Protein AF-A0A820A9L3-F1 (afdb_monomer_lite)

Organism: NCBI:txid392033

Structure (mmCIF, N/CA/C/O backbone):
data_AF-A0A820A9L3-F1
#
_entry.id   AF-A0A820A9L3-F1
#
loop_
_atom_site.group_PDB
_atom_site.id
_atom_site.type_symbol
_atom_site.label_atom_id
_atom_site.label_alt_id
_atom_site.label_comp_id
_atom_site.label_asym_id
_atom_site.label_entity_id
_atom_site.label_seq_id
_atom_site.pdbx_PDB_ins_code
_atom_site.Cartn_x
_atom_site.Cartn_y
_atom_site.Cartn_z
_atom_site.occupancy
_atom_site.B_iso_or_equiv
_atom_site.auth_seq_id
_atom_site.auth_comp_id
_atom_site.auth_asym_id
_atom_site.auth_atom_id
_atom_site.pdbx_PDB_model_num
ATOM 1 N N . PHE A 1 1 ? -24.680 3.786 0.655 1.00 49.50 1 PHE A N 1
ATOM 2 C CA . PHE A 1 1 ? -23.701 3.554 1.729 1.00 49.50 1 PHE A CA 1
ATOM 3 C C . PHE A 1 1 ? -22.929 4.841 1.902 1.00 49.50 1 PHE A C 1
ATOM 5 O O . PHE A 1 1 ? -22.311 5.266 0.938 1.00 49.50 1 PHE A O 1
ATOM 12 N N . ASP A 1 2 ? -23.054 5.485 3.059 1.00 64.31 2 ASP A N 1
ATOM 13 C CA . ASP A 1 2 ? -22.336 6.720 3.377 1.00 64.31 2 ASP A CA 1
ATOM 14 C C . ASP A 1 2 ? -21.275 6.346 4.414 1.00 64.31 2 ASP A C 1
ATOM 16 O O . ASP A 1 2 ? -21.588 6.098 5.579 1.00 64.31 2 ASP A O 1
ATOM 20 N N . ILE A 1 3 ? -20.049 6.119 3.946 1.00 68.81 3 ILE A N 1
ATOM 21 C CA . ILE A 1 3 ? -18.932 5.719 4.801 1.00 68.81 3 ILE A CA 1
ATOM 22 C C . ILE A 1 3 ? -18.120 6.988 5.091 1.00 68.81 3 ILE A C 1
ATOM 24 O O . ILE A 1 3 ? -17.657 7.618 4.137 1.00 68.81 3 ILE A O 1
ATOM 28 N N . PRO A 1 4 ? -17.920 7.385 6.363 1.00 79.38 4 PRO A N 1
ATOM 29 C CA . PRO A 1 4 ? -17.173 8.595 6.680 1.00 79.38 4 PRO A CA 1
ATOM 30 C C . PRO A 1 4 ? -15.721 8.469 6.210 1.00 79.38 4 P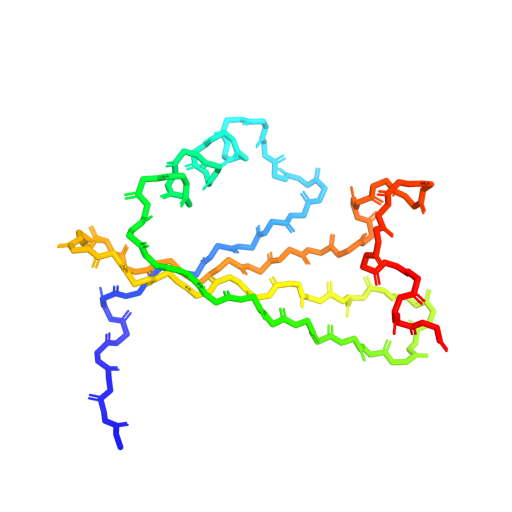RO A C 1
ATOM 32 O O . PRO A 1 4 ? -14.953 7.658 6.730 1.00 79.38 4 PRO A O 1
ATOM 35 N N . THR A 1 5 ? -15.325 9.299 5.247 1.00 79.25 5 THR A N 1
ATOM 36 C CA . THR A 1 5 ? -13.961 9.308 4.696 1.00 79.25 5 THR A CA 1
ATOM 37 C C . THR A 1 5 ? -12.905 9.685 5.735 1.00 79.25 5 THR A C 1
ATOM 39 O O . THR A 1 5 ? -11.749 9.316 5.579 1.00 79.25 5 THR A O 1
ATOM 42 N N . SER A 1 6 ? -13.296 10.338 6.836 1.00 86.56 6 SER A N 1
ATOM 43 C CA . SER A 1 6 ? -12.430 10.654 7.981 1.00 86.56 6 SER A CA 1
ATOM 44 C C . SER A 1 6 ? -11.881 9.428 8.717 1.00 86.56 6 SER A C 1
ATOM 46 O O . SER A 1 6 ? -10.937 9.557 9.491 1.00 86.56 6 SER A O 1
ATOM 48 N N . LEU A 1 7 ? -12.467 8.249 8.496 1.00 83.94 7 LEU A N 1
ATOM 49 C CA . LEU A 1 7 ? -11.983 6.987 9.054 1.00 83.94 7 LEU A CA 1
ATOM 50 C C . LEU A 1 7 ? -10.879 6.352 8.203 1.00 83.94 7 LEU A C 1
ATOM 52 O O . LEU A 1 7 ? -10.310 5.349 8.627 1.00 83.94 7 LEU A O 1
ATOM 56 N N . TYR A 1 8 ? -10.594 6.911 7.023 1.00 82.31 8 TYR A N 1
ATOM 57 C CA . TYR A 1 8 ? -9.680 6.340 6.046 1.00 82.3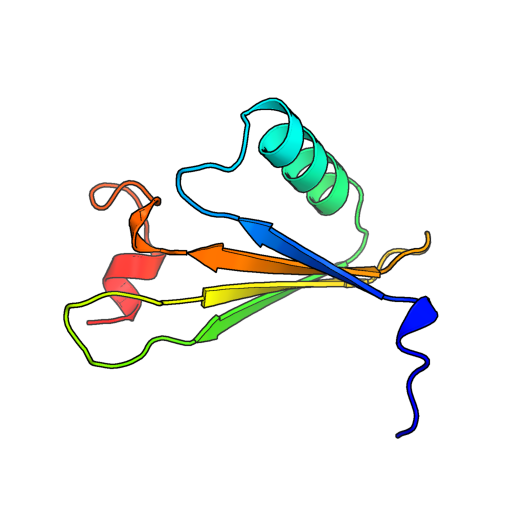1 8 TYR A CA 1
ATOM 58 C C . TYR A 1 8 ? -8.501 7.268 5.784 1.00 82.31 8 TYR A C 1
ATOM 60 O O . TYR A 1 8 ? -8.649 8.483 5.672 1.00 82.31 8 TYR A O 1
ATOM 68 N N . GLU A 1 9 ? -7.331 6.671 5.609 1.00 85.19 9 GLU A N 1
ATOM 69 C CA . GLU A 1 9 ? -6.148 7.348 5.097 1.00 85.19 9 GLU A CA 1
ATOM 70 C C . GLU A 1 9 ? -5.698 6.646 3.811 1.00 85.19 9 GLU A C 1
ATOM 72 O O . GLU A 1 9 ? -5.560 5.421 3.756 1.00 85.19 9 GLU A O 1
ATOM 77 N N . ILE A 1 10 ? -5.512 7.434 2.748 1.00 82.38 10 ILE A N 1
ATOM 78 C CA . ILE A 1 10 ? -5.058 6.942 1.446 1.00 82.38 10 ILE A CA 1
ATOM 79 C C . ILE A 1 10 ? -3.562 7.209 1.332 1.00 82.38 10 ILE A C 1
ATOM 81 O O . ILE A 1 10 ? -3.129 8.360 1.390 1.00 82.38 10 ILE A O 1
ATOM 85 N N . ILE A 1 11 ? -2.778 6.154 1.118 1.00 83.69 11 ILE A N 1
ATOM 86 C CA . ILE A 1 11 ? -1.325 6.255 0.976 1.00 83.69 11 ILE A CA 1
ATOM 87 C C . ILE A 1 11 ? -0.921 5.827 -0.429 1.00 83.69 11 ILE A C 1
ATOM 89 O O . ILE A 1 11 ? -1.177 4.698 -0.843 1.00 83.69 11 ILE A O 1
ATOM 93 N N . TYR A 1 12 ? -0.246 6.727 -1.144 1.00 83.31 12 TYR A N 1
ATOM 94 C CA . TYR A 1 12 ? 0.304 6.460 -2.469 1.00 83.31 12 TYR A CA 1
ATOM 95 C C . TYR A 1 12 ? 1.793 6.097 -2.372 1.00 83.31 12 TYR A C 1
ATOM 97 O O . TYR A 1 12 ? 2.634 6.943 -2.055 1.00 83.31 12 TYR A O 1
ATOM 105 N N . ALA A 1 13 ? 2.114 4.830 -2.632 1.00 82.81 13 ALA A N 1
ATOM 106 C CA . ALA A 1 13 ? 3.466 4.290 -2.634 1.00 82.81 13 ALA A CA 1
ATOM 107 C C . ALA A 1 13 ? 4.050 4.255 -4.063 1.00 82.81 13 ALA A C 1
ATOM 109 O O . ALA A 1 13 ? 3.513 3.589 -4.947 1.00 82.81 13 ALA A O 1
ATOM 110 N N . ASN A 1 14 ? 5.166 4.958 -4.282 1.00 83.62 14 ASN A N 1
ATOM 111 C CA . ASN A 1 14 ? 5.865 5.114 -5.565 1.00 83.62 14 ASN A CA 1
ATOM 112 C C . ASN A 1 14 ? 7.403 5.197 -5.375 1.00 83.62 14 ASN A C 1
ATOM 114 O O . ASN A 1 14 ? 7.898 5.000 -4.267 1.00 83.62 14 ASN A O 1
ATOM 118 N N . LYS A 1 15 ? 8.184 5.523 -6.424 1.00 78.19 15 LYS A N 1
ATOM 119 C CA . LYS A 1 15 ? 9.669 5.644 -6.359 1.00 78.19 15 LYS A CA 1
ATOM 120 C C . LYS A 1 15 ? 10.190 6.596 -5.296 1.00 78.19 15 LYS A C 1
ATOM 122 O O . LYS A 1 15 ? 11.337 6.464 -4.883 1.00 78.19 15 LYS A O 1
ATOM 127 N N . TYR A 1 16 ? 9.409 7.600 -4.931 1.00 83.69 16 TYR A N 1
ATOM 128 C CA . TYR A 1 16 ? 9.795 8.611 -3.956 1.00 83.69 16 TYR A CA 1
ATOM 129 C C . TYR A 1 16 ? 9.387 8.224 -2.532 1.00 83.69 16 TYR A C 1
ATOM 131 O O . TYR A 1 16 ? 9.722 8.937 -1.586 1.00 83.69 16 TYR A O 1
ATOM 139 N N . THR A 1 17 ? 8.676 7.107 -2.352 1.00 86.19 17 THR A N 1
ATOM 140 C CA . THR A 1 17 ? 8.318 6.605 -1.028 1.00 86.19 17 THR A CA 1
ATOM 141 C C . THR A 1 17 ? 9.571 6.167 -0.287 1.00 86.19 17 THR A C 1
ATOM 143 O O . THR A 1 17 ? 10.361 5.355 -0.766 1.00 86.19 17 THR A O 1
ATOM 146 N N . THR A 1 18 ? 9.758 6.719 0.907 1.00 87.56 18 THR A N 1
ATOM 147 C CA . THR A 1 18 ? 10.932 6.435 1.727 1.00 87.56 18 THR A CA 1
ATOM 148 C C . THR A 1 18 ? 10.860 5.028 2.318 1.00 87.56 18 THR A C 1
ATOM 150 O O . THR A 1 18 ? 9.780 4.473 2.546 1.00 87.56 18 THR A O 1
ATOM 153 N N . THR A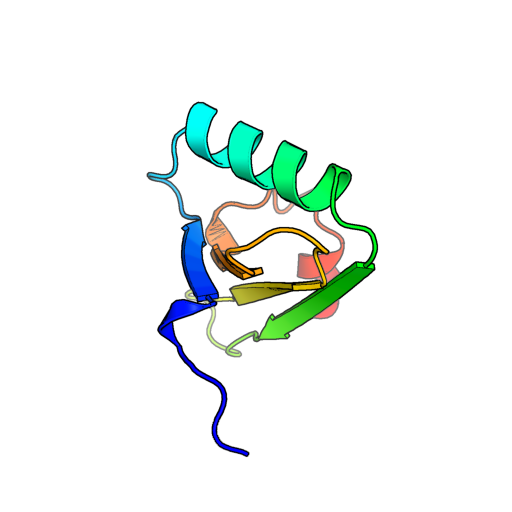 1 19 ? 12.024 4.462 2.643 1.00 84.38 19 THR A N 1
ATOM 154 C CA . THR A 1 19 ? 12.122 3.189 3.372 1.00 84.38 19 THR A CA 1
ATOM 155 C C . THR A 1 19 ? 11.349 3.231 4.689 1.00 84.38 19 THR A C 1
ATOM 157 O O . THR A 1 19 ? 10.701 2.252 5.047 1.00 84.38 19 THR A O 1
ATOM 160 N N . GLU A 1 20 ? 11.370 4.370 5.387 1.00 86.88 20 GLU A N 1
ATOM 161 C CA . GLU A 1 20 ? 10.618 4.569 6.628 1.00 86.88 20 GLU A CA 1
ATOM 162 C C . GLU A 1 20 ? 9.106 4.423 6.397 1.00 86.88 20 GLU A C 1
ATOM 164 O O . GLU A 1 20 ? 8.439 3.685 7.121 1.00 86.88 20 GLU A O 1
ATOM 169 N N . THR A 1 21 ? 8.562 5.062 5.357 1.00 84.62 21 THR A N 1
ATOM 170 C CA . THR A 1 21 ? 7.141 4.934 5.003 1.00 84.62 21 THR A CA 1
ATOM 171 C C . THR A 1 21 ? 6.796 3.498 4.614 1.00 84.62 21 THR A C 1
ATOM 173 O O . THR A 1 21 ? 5.801 2.961 5.097 1.00 84.62 21 THR A O 1
ATOM 176 N N . MET A 1 22 ? 7.639 2.825 3.825 1.00 83.94 22 MET A N 1
ATOM 177 C CA . MET A 1 22 ? 7.420 1.415 3.476 1.00 83.94 22 MET A CA 1
ATOM 178 C C . MET A 1 22 ? 7.426 0.496 4.701 1.00 83.94 22 MET A C 1
ATOM 180 O O . MET A 1 22 ? 6.588 -0.399 4.802 1.00 83.94 22 MET A O 1
ATOM 184 N N . GLN A 1 23 ? 8.326 0.720 5.659 1.00 84.69 23 GLN A N 1
ATOM 185 C CA . GLN A 1 23 ? 8.351 -0.038 6.911 1.00 84.69 23 GLN A CA 1
ATOM 186 C C . GLN A 1 23 ? 7.089 0.201 7.746 1.00 84.69 23 GLN A C 1
ATOM 188 O O . GLN A 1 23 ? 6.535 -0.760 8.279 1.00 84.69 23 GLN A O 1
ATOM 193 N N . LYS A 1 24 ? 6.596 1.446 7.822 1.00 84.12 24 LYS A N 1
ATOM 194 C CA . LYS A 1 24 ? 5.322 1.764 8.490 1.00 84.12 24 LYS A CA 1
ATOM 195 C C . LYS A 1 24 ? 4.156 1.009 7.855 1.00 84.12 24 LYS A C 1
ATOM 197 O O . LYS A 1 24 ? 3.397 0.376 8.581 1.00 84.12 24 LYS A O 1
ATOM 202 N N . LEU A 1 25 ? 4.062 1.004 6.525 1.00 83.62 25 LEU A N 1
ATOM 203 C CA . LEU A 1 25 ? 3.020 0.279 5.790 1.00 83.62 25 LEU A CA 1
ATOM 204 C C . LEU A 1 25 ? 3.084 -1.233 6.031 1.00 83.62 25 LEU A C 1
ATOM 206 O O . LEU A 1 25 ? 2.069 -1.852 6.338 1.00 83.62 25 LEU A O 1
ATOM 210 N N . ILE A 1 26 ? 4.277 -1.830 5.945 1.00 83.38 26 ILE A N 1
ATOM 211 C CA . ILE A 1 26 ? 4.475 -3.265 6.203 1.00 83.38 26 ILE A CA 1
ATOM 212 C C . ILE A 1 26 ? 4.067 -3.616 7.635 1.00 83.38 26 ILE A C 1
ATOM 214 O O . ILE A 1 26 ? 3.379 -4.612 7.848 1.00 83.38 26 ILE A O 1
ATOM 218 N N . ASN A 1 27 ? 4.479 -2.811 8.616 1.00 84.69 27 ASN A N 1
ATOM 219 C CA . ASN A 1 27 ? 4.123 -3.033 10.014 1.00 84.69 27 ASN A CA 1
ATOM 220 C C . ASN A 1 27 ? 2.616 -2.890 10.234 1.00 84.69 27 ASN A C 1
ATOM 222 O O . ASN A 1 27 ? 2.033 -3.709 10.936 1.00 84.69 27 ASN A O 1
ATOM 226 N N . TYR A 1 28 ? 1.982 -1.900 9.606 1.00 84.75 28 TYR A N 1
ATOM 227 C CA . TYR A 1 28 ? 0.538 -1.723 9.672 1.00 84.75 28 TYR A CA 1
ATOM 228 C C . TYR A 1 28 ? -0.198 -2.952 9.120 1.00 84.75 28 TYR A C 1
ATOM 230 O O . TYR A 1 28 ? -1.010 -3.542 9.826 1.00 84.75 28 TYR A O 1
ATOM 238 N N . VAL A 1 29 ? 0.137 -3.399 7.903 1.00 82.56 29 VAL A N 1
ATOM 239 C CA . VAL A 1 29 ? -0.497 -4.572 7.272 1.00 82.56 29 VAL A CA 1
ATOM 240 C C . VAL A 1 29 ? -0.270 -5.846 8.091 1.00 82.56 29 VAL A C 1
ATOM 242 O O . VAL A 1 29 ? -1.195 -6.633 8.251 1.00 82.56 29 VAL A O 1
ATOM 245 N N . ARG A 1 30 ? 0.927 -6.042 8.663 1.00 83.62 30 ARG A N 1
ATOM 246 C CA . ARG A 1 30 ? 1.235 -7.200 9.529 1.00 83.62 30 ARG A CA 1
ATOM 247 C C . ARG A 1 30 ? 0.423 -7.237 10.820 1.00 83.62 30 ARG A C 1
ATOM 249 O O . ARG A 1 30 ? 0.189 -8.321 11.339 1.00 83.62 30 ARG A O 1
ATOM 256 N N . ASN A 1 31 ? 0.054 -6.071 11.341 1.00 83.50 31 ASN A N 1
ATOM 257 C CA . ASN A 1 31 ? -0.720 -5.943 12.572 1.00 83.50 31 ASN A CA 1
ATOM 258 C C . ASN A 1 31 ? -2.233 -5.864 12.311 1.00 83.50 31 ASN A C 1
ATOM 260 O O . ASN A 1 31 ? -3.006 -5.809 13.266 1.00 83.50 31 ASN A O 1
ATOM 264 N N . CYS A 1 32 ? -2.668 -5.842 11.048 1.00 82.19 32 CYS A N 1
ATOM 265 C CA . CYS A 1 32 ? -4.083 -5.926 10.706 1.00 82.19 32 CYS A CA 1
ATOM 266 C C . CYS A 1 32 ? -4.590 -7.356 10.881 1.00 82.19 32 CYS A C 1
ATOM 268 O O . CYS A 1 32 ? -3.920 -8.312 10.496 1.00 82.19 32 CYS A O 1
ATOM 270 N N . ASN A 1 33 ? -5.806 -7.490 11.413 1.00 75.56 33 ASN A N 1
ATOM 271 C CA . ASN A 1 33 ? -6.463 -8.791 11.531 1.00 75.56 33 ASN A CA 1
ATOM 272 C C . ASN A 1 33 ? -6.804 -9.356 10.149 1.00 75.56 33 ASN A C 1
ATOM 274 O O . ASN A 1 33 ? -6.598 -10.538 9.892 1.00 75.56 33 ASN A O 1
ATOM 278 N N . GLU A 1 34 ? -7.316 -8.497 9.266 1.00 78.25 34 GLU A N 1
ATOM 279 C CA . GLU A 1 34 ? -7.738 -8.861 7.919 1.00 78.25 34 GLU A CA 1
ATOM 280 C C . GLU A 1 34 ? -7.361 -7.755 6.929 1.00 78.25 34 GLU A C 1
ATOM 282 O O . GLU A 1 34 ? -7.355 -6.563 7.254 1.00 78.25 34 GLU A O 1
ATOM 287 N N . PHE A 1 35 ? -7.049 -8.149 5.699 1.00 81.12 35 PHE A N 1
ATOM 288 C CA . PHE A 1 35 ? -6.863 -7.234 4.581 1.00 81.12 35 PHE A CA 1
ATOM 289 C C .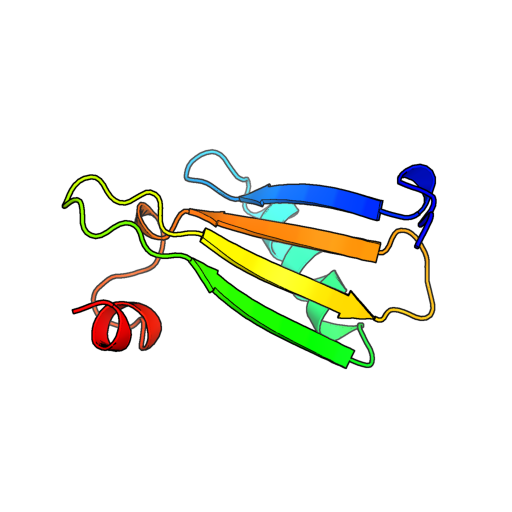 PHE A 1 35 ? -7.331 -7.900 3.287 1.00 81.12 35 PHE A C 1
ATOM 291 O O . PHE A 1 35 ? -7.334 -9.126 3.162 1.00 81.12 35 PHE A O 1
ATOM 298 N N . THR A 1 36 ? -7.698 -7.085 2.309 1.00 78.88 36 THR A N 1
ATOM 299 C CA . THR A 1 36 ? -7.961 -7.522 0.939 1.00 78.88 36 THR A CA 1
ATOM 300 C C . THR A 1 36 ? -6.934 -6.909 0.000 1.00 78.88 36 THR A C 1
ATOM 302 O O . THR A 1 36 ? -6.432 -5.807 0.237 1.00 78.88 36 THR A O 1
ATOM 305 N N . PHE A 1 37 ? -6.600 -7.663 -1.043 1.00 79.19 37 PHE A N 1
ATOM 306 C CA . PHE A 1 37 ? -5.734 -7.227 -2.126 1.00 79.19 37 PHE A CA 1
ATOM 307 C C . PHE A 1 37 ? -6.553 -7.178 -3.403 1.00 79.19 37 PHE A C 1
ATOM 309 O O . PHE A 1 37 ? -7.146 -8.188 -3.783 1.00 79.19 37 PHE A O 1
ATOM 316 N N . ASP A 1 38 ? -6.534 -6.030 -4.063 1.00 75.38 38 ASP A N 1
ATOM 317 C CA . ASP A 1 38 ? -7.054 -5.880 -5.412 1.00 75.38 38 ASP A CA 1
ATOM 318 C C . ASP A 1 38 ? -5.990 -5.253 -6.312 1.00 75.38 38 ASP A C 1
ATOM 320 O O . ASP A 1 38 ? -5.126 -4.4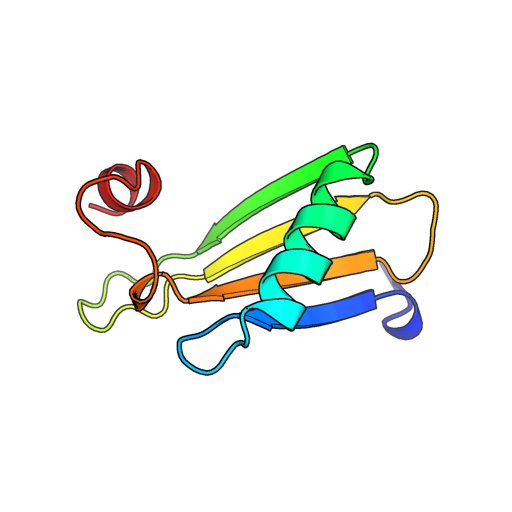99 -5.852 1.00 75.38 38 ASP A O 1
ATOM 324 N N . THR A 1 39 ? -6.005 -5.604 -7.590 1.00 69.56 39 THR A N 1
ATOM 325 C CA . THR A 1 39 ? -5.018 -5.121 -8.556 1.00 69.56 39 THR A CA 1
ATOM 326 C C . THR A 1 39 ? -5.730 -4.570 -9.772 1.00 69.56 39 THR A C 1
ATOM 328 O O . THR A 1 39 ? -6.328 -5.320 -10.538 1.00 69.56 39 THR A O 1
ATOM 331 N N . GLU A 1 40 ? -5.592 -3.269 -9.983 1.00 66.50 40 GLU A N 1
ATOM 332 C CA . GLU A 1 40 ? -6.112 -2.584 -11.162 1.00 66.50 40 GLU A CA 1
ATOM 333 C C . GLU A 1 40 ? -4.956 -2.383 -12.143 1.00 66.50 40 GLU A C 1
ATOM 335 O O . GLU A 1 40 ? -3.949 -1.746 -11.816 1.00 66.50 40 GLU A O 1
ATOM 340 N N . GLY A 1 41 ? -5.067 -2.964 -13.338 1.00 60.53 41 GLY A N 1
ATOM 341 C CA . GLY A 1 41 ? -4.057 -2.863 -14.388 1.00 60.53 41 GLY A CA 1
ATOM 342 C C . GLY A 1 41 ? -4.635 -2.245 -15.653 1.00 60.53 41 GLY A C 1
ATOM 343 O O . GLY A 1 41 ? -5.473 -2.852 -16.318 1.00 60.53 41 GLY A O 1
ATOM 344 N N . GLU A 1 42 ? -4.158 -1.062 -16.040 1.00 54.31 42 GLU A N 1
ATOM 345 C CA . GLU A 1 42 ? -4.454 -0.525 -17.368 1.00 54.31 42 GLU A CA 1
ATOM 346 C C . GLU A 1 42 ? -3.587 -1.253 -18.416 1.00 54.31 42 GLU A C 1
ATOM 348 O O . GLU A 1 42 ? -2.378 -1.402 -18.239 1.00 54.31 42 GLU A O 1
ATOM 353 N N . LYS A 1 43 ? -4.177 -1.695 -19.540 1.00 52.84 43 LYS A N 1
ATOM 354 C CA . LYS A 1 43 ? -3.504 -2.476 -20.613 1.00 52.84 43 LYS A CA 1
ATOM 355 C C . LYS A 1 43 ? -2.386 -1.722 -21.364 1.00 52.84 43 LYS A C 1
ATOM 357 O O . LYS A 1 43 ? -1.887 -2.190 -22.386 1.00 52.84 43 LYS A O 1
ATOM 362 N N . SER A 1 44 ? -2.011 -0.536 -20.897 1.00 48.25 44 SER A N 1
ATOM 363 C CA . SER A 1 44 ? -1.012 0.342 -21.493 1.00 48.25 44 SER A CA 1
ATOM 364 C C . SER A 1 44 ? 0.373 0.064 -20.906 1.00 48.25 44 SER A C 1
ATOM 366 O O . SER A 1 44 ? 0.577 0.036 -19.694 1.00 48.25 44 SER A O 1
ATOM 368 N N . THR A 1 45 ? 1.371 -0.067 -21.778 1.00 52.12 45 THR A N 1
ATOM 369 C CA . THR A 1 45 ? 2.785 -0.347 -21.460 1.00 52.12 45 THR A CA 1
ATOM 370 C C . THR A 1 45 ? 3.487 0.735 -20.622 1.00 52.12 45 THR A C 1
ATOM 372 O O . THR A 1 45 ? 4.676 0.607 -20.341 1.00 52.12 45 THR A O 1
ATOM 375 N N . LYS A 1 46 ? 2.766 1.784 -20.200 1.00 50.47 46 LYS A N 1
ATOM 376 C CA . LYS A 1 46 ? 3.240 2.875 -19.332 1.00 50.47 46 LYS A CA 1
ATOM 377 C C . LYS A 1 46 ? 2.668 2.843 -17.897 1.00 50.47 46 LYS A C 1
ATOM 379 O O . LYS A 1 46 ? 2.726 3.849 -17.205 1.00 50.47 46 LYS A O 1
ATOM 384 N N . GLN A 1 47 ? 2.190 1.671 -17.464 1.00 53.12 47 GLN A N 1
ATOM 385 C CA . GLN A 1 47 ? 2.373 1.079 -16.123 1.00 53.12 47 GLN A CA 1
ATOM 386 C C . GLN A 1 47 ? 2.041 1.927 -14.879 1.00 53.12 47 GLN A C 1
ATOM 388 O O . GLN A 1 47 ? 2.788 1.917 -13.902 1.00 53.12 47 GLN A O 1
ATOM 393 N N . LEU A 1 48 ? 0.863 2.548 -14.844 1.00 50.88 48 LEU A N 1
ATOM 394 C CA . LEU A 1 48 ? 0.156 2.709 -13.571 1.00 50.88 48 LEU A CA 1
ATOM 395 C C . LEU A 1 48 ? -0.717 1.473 -13.387 1.00 50.88 48 LEU A C 1
ATOM 397 O O . LEU A 1 48 ? -1.851 1.412 -13.847 1.00 50.88 48 LEU A O 1
ATOM 401 N N . ALA A 1 49 ? -0.147 0.452 -12.767 1.00 57.12 49 ALA A N 1
ATOM 402 C CA . ALA A 1 49 ? -0.949 -0.591 -12.163 1.00 57.12 49 ALA A CA 1
ATOM 403 C C . ALA A 1 49 ? -0.906 -0.363 -10.654 1.00 57.12 49 ALA A C 1
ATOM 405 O O . ALA A 1 49 ? 0.150 -0.035 -10.102 1.00 57.12 49 ALA A O 1
ATOM 406 N N . LEU A 1 50 ? -2.079 -0.436 -10.037 1.00 63.41 50 LEU A N 1
ATOM 407 C CA . LEU A 1 50 ? -2.310 -0.077 -8.648 1.00 63.41 50 LEU A CA 1
ATOM 408 C C . LEU A 1 50 ? -2.647 -1.351 -7.892 1.00 63.41 50 LEU A C 1
ATOM 410 O O . LEU A 1 50 ? -3.650 -1.999 -8.182 1.00 63.41 50 LEU A O 1
ATOM 414 N N . ILE A 1 51 ? -1.824 -1.693 -6.907 1.00 66.50 51 ILE A N 1
ATOM 415 C CA . ILE A 1 51 ? -2.258 -2.622 -5.860 1.00 66.50 51 ILE A CA 1
ATOM 416 C C . ILE A 1 51 ? -3.031 -1.793 -4.852 1.00 66.50 51 ILE A C 1
ATOM 418 O O . ILE A 1 51 ? -2.461 -0.855 -4.295 1.00 66.50 51 ILE A O 1
ATOM 422 N N . GLN A 1 52 ? -4.288 -2.150 -4.630 1.00 69.56 52 GLN A N 1
ATOM 423 C CA . GLN A 1 52 ? -5.111 -1.632 -3.555 1.00 69.56 52 GLN A CA 1
ATOM 424 C C . GLN A 1 52 ? -5.058 -2.615 -2.391 1.00 69.56 52 GLN A C 1
ATOM 426 O O . GLN A 1 52 ? -5.413 -3.785 -2.537 1.00 69.56 52 GLN A O 1
ATOM 431 N N . ILE A 1 53 ? -4.606 -2.145 -1.233 1.00 73.06 53 ILE A N 1
ATOM 432 C CA . ILE A 1 53 ? -4.687 -2.909 0.014 1.00 73.06 53 ILE A CA 1
ATOM 433 C C . ILE A 1 53 ? -5.727 -2.225 0.881 1.00 73.06 53 ILE A C 1
ATOM 435 O O . ILE A 1 53 ? -5.493 -1.100 1.326 1.00 73.06 53 ILE A O 1
ATOM 439 N N . GLN A 1 54 ? -6.859 -2.888 1.106 1.00 72.25 54 GLN A N 1
ATOM 440 C CA . GLN A 1 54 ? -7.855 -2.422 2.065 1.00 72.25 54 GLN A CA 1
ATOM 441 C C . GLN A 1 54 ? -7.691 -3.223 3.342 1.00 72.25 54 GLN A C 1
ATOM 443 O O . GLN A 1 54 ? -7.709 -4.452 3.333 1.00 72.25 54 GLN A O 1
ATOM 448 N N . THR A 1 55 ? -7.516 -2.521 4.445 1.00 73.69 55 THR A N 1
ATOM 449 C CA . THR A 1 55 ? -7.242 -3.131 5.741 1.00 73.69 55 THR A CA 1
ATOM 450 C C . THR A 1 55 ? -8.473 -3.034 6.628 1.00 73.69 55 THR A C 1
ATOM 452 O O . THR A 1 55 ? -9.105 -1.983 6.713 1.00 73.69 55 THR A O 1
ATOM 455 N N . ILE A 1 56 ? -8.829 -4.133 7.288 1.00 71.69 56 ILE A N 1
ATOM 456 C CA . ILE A 1 56 ? -9.882 -4.169 8.304 1.00 71.69 56 ILE A CA 1
ATOM 457 C C . ILE A 1 56 ? -9.164 -4.284 9.647 1.00 71.69 56 ILE A C 1
ATOM 459 O O . ILE A 1 56 ? -8.906 -5.366 10.179 1.00 71.69 56 ILE A O 1
ATOM 463 N N . SER A 1 57 ? -8.759 -3.127 10.161 1.00 69.75 57 SER A N 1
ATOM 464 C CA . SER A 1 57 ? -8.110 -2.996 11.461 1.00 69.75 57 SER A CA 1
ATOM 465 C C . SER A 1 57 ? -9.147 -2.692 12.545 1.00 69.75 57 SER A C 1
ATOM 467 O O . SER A 1 57 ? -10.110 -1.970 12.310 1.00 69.75 57 SER A O 1
ATOM 469 N N . GLN A 1 58 ? -8.944 -3.184 13.771 1.00 71.38 58 GLN A N 1
ATOM 470 C CA . GLN A 1 58 ? -9.713 -2.696 14.930 1.00 71.38 58 GLN A CA 1
ATOM 471 C C . GLN A 1 58 ? -9.279 -1.283 15.363 1.00 71.38 58 GLN A C 1
ATOM 473 O O . GLN A 1 58 ? -9.873 -0.700 16.269 1.00 71.38 58 GLN A O 1
ATOM 478 N N . GLN A 1 59 ? -8.232 -0.740 14.736 1.00 70.50 59 GLN A N 1
ATOM 479 C CA . GLN A 1 59 ? -7.631 0.551 15.042 1.00 70.50 59 GLN A CA 1
ATOM 480 C C . GLN A 1 59 ? -7.718 1.476 13.827 1.00 70.50 59 GLN A C 1
ATOM 482 O O . GLN A 1 59 ? -7.350 1.098 12.716 1.00 70.50 59 GLN A O 1
ATOM 487 N N . LEU A 1 60 ? -8.197 2.696 14.063 1.00 76.62 60 LEU A N 1
ATOM 488 C CA . LEU A 1 60 ? -8.284 3.755 13.061 1.00 76.62 60 LEU A CA 1
ATOM 489 C C . LEU A 1 60 ? -6.937 4.488 12.896 1.00 76.62 60 LEU A C 1
ATOM 491 O O . LEU A 1 60 ? -6.188 4.584 13.873 1.00 76.62 60 LEU A O 1
ATOM 495 N N . PRO A 1 61 ? -6.659 5.066 11.710 1.00 80.50 61 PRO A N 1
ATOM 496 C CA . PRO A 1 61 ? -7.484 5.016 10.497 1.00 80.50 61 PRO A CA 1
ATOM 497 C C . PRO A 1 61 ? -7.355 3.677 9.752 1.00 80.50 61 PRO A C 1
ATOM 499 O O . PRO A 1 61 ? -6.347 2.981 9.874 1.00 80.50 61 PRO A O 1
ATOM 502 N N . PHE A 1 62 ? -8.369 3.327 8.959 1.00 81.25 62 PHE A N 1
ATOM 503 C CA . PHE A 1 62 ? -8.274 2.272 7.949 1.00 81.25 62 PHE A CA 1
ATOM 504 C C . PHE A 1 62 ? -7.384 2.754 6.804 1.00 81.25 62 PHE A C 1
ATOM 506 O O . PHE A 1 62 ? -7.584 3.854 6.286 1.00 81.25 62 PHE A O 1
ATOM 513 N N . LEU A 1 63 ? -6.417 1.945 6.379 1.00 80.94 63 LEU A N 1
ATOM 514 C CA . LEU A 1 63 ? -5.544 2.324 5.270 1.00 80.94 63 LEU A CA 1
ATOM 515 C C . LEU A 1 63 ? -6.046 1.753 3.948 1.00 80.94 63 LEU A C 1
ATOM 517 O O . LEU A 1 63 ? -6.335 0.555 3.851 1.00 80.94 63 LEU A O 1
ATOM 521 N N . ILE A 1 64 ? -6.077 2.623 2.937 1.00 79.00 64 ILE A N 1
ATOM 522 C CA . ILE A 1 64 ? -6.140 2.257 1.521 1.00 79.00 64 ILE A CA 1
ATOM 523 C C . ILE A 1 64 ? -4.763 2.550 0.934 1.00 79.00 64 ILE A C 1
ATOM 525 O O . ILE A 1 64 ? -4.368 3.707 0.779 1.00 79.00 64 ILE A O 1
ATOM 529 N N . ILE A 1 65 ? -4.013 1.497 0.629 1.00 80.12 65 ILE A N 1
ATOM 530 C CA . ILE A 1 65 ? -2.654 1.631 0.096 1.00 80.12 65 ILE A CA 1
ATOM 531 C C . ILE A 1 65 ? -2.713 1.432 -1.411 1.00 80.12 65 ILE A C 1
ATOM 533 O O . ILE A 1 65 ? -3.226 0.413 -1.856 1.00 80.12 65 ILE A O 1
ATOM 537 N N . LEU A 1 66 ? -2.167 2.382 -2.164 1.00 77.50 66 LEU A N 1
ATOM 538 C CA . LEU A 1 66 ? -2.044 2.356 -3.617 1.00 77.50 66 LEU A CA 1
ATOM 539 C C . LEU A 1 66 ? -0.568 2.221 -3.993 1.00 77.50 66 LEU A C 1
ATOM 541 O O . LEU A 1 66 ? 0.206 3.144 -3.746 1.00 77.50 66 LEU A O 1
ATOM 545 N N . VAL A 1 67 ? -0.166 1.090 -4.573 1.00 74.44 67 VAL A N 1
ATOM 546 C CA . VAL A 1 67 ? 1.241 0.837 -4.945 1.00 74.44 67 VAL A CA 1
ATOM 547 C C . VAL A 1 67 ? 1.422 0.888 -6.455 1.00 74.44 67 VAL A C 1
ATOM 549 O O . VAL A 1 67 ? 0.803 0.103 -7.168 1.00 74.44 67 VAL A O 1
ATOM 552 N N . GLU A 1 68 ? 2.313 1.759 -6.928 1.00 71.94 68 GLU A N 1
ATOM 553 C CA . GLU A 1 68 ? 2.715 1.833 -8.335 1.00 71.94 68 GLU A CA 1
ATOM 554 C C . GLU A 1 68 ? 3.608 0.633 -8.714 1.00 71.94 68 GLU A C 1
ATOM 556 O O . GLU A 1 68 ? 4.735 0.485 -8.227 1.00 71.94 68 GLU A O 1
ATOM 561 N N . LEU A 1 69 ? 3.109 -0.235 -9.607 1.00 65.19 69 LEU A N 1
ATOM 562 C CA . LEU A 1 69 ? 3.792 -1.480 -9.991 1.00 65.19 69 LEU A CA 1
ATOM 563 C C . LEU A 1 69 ? 5.146 -1.285 -10.680 1.00 65.19 69 LEU A C 1
ATOM 565 O O . LEU A 1 69 ? 5.989 -2.176 -10.571 1.00 65.19 69 LEU A O 1
ATOM 569 N N . ALA A 1 70 ? 5.393 -0.140 -11.328 1.00 63.47 70 ALA A N 1
ATOM 570 C CA . ALA A 1 70 ? 6.683 0.174 -11.952 1.00 63.47 70 ALA A CA 1
ATOM 571 C C . ALA A 1 70 ? 7.865 0.169 -10.953 1.00 63.47 70 ALA A C 1
ATOM 573 O O . ALA A 1 70 ? 9.028 0.209 -11.358 1.00 63.47 70 ALA A O 1
ATOM 574 N N . HIS A 1 71 ? 7.580 0.092 -9.647 1.00 58.06 71 HIS A N 1
ATOM 575 C CA . HIS A 1 71 ? 8.564 -0.008 -8.570 1.00 58.06 71 HIS A CA 1
ATOM 576 C C . HIS A 1 71 ? 8.765 -1.409 -7.999 1.00 58.06 71 HIS A C 1
ATOM 578 O O . HIS A 1 71 ? 9.678 -1.601 -7.195 1.00 58.06 71 HIS A O 1
ATOM 584 N N . LEU A 1 72 ? 7.965 -2.400 -8.399 1.00 61.38 72 LEU A N 1
ATOM 585 C CA . LEU A 1 72 ? 8.173 -3.773 -7.952 1.00 61.38 72 LEU A CA 1
ATOM 586 C C . LEU A 1 72 ? 9.224 -4.476 -8.824 1.00 61.38 72 LEU A C 1
ATOM 588 O O . LEU A 1 72 ? 9.237 -4.300 -10.043 1.00 61.38 72 LEU A O 1
ATOM 592 N N . PRO A 1 73 ? 10.101 -5.311 -8.237 1.00 58.53 73 PRO A N 1
ATOM 593 C CA . PRO A 1 73 ? 11.085 -6.059 -9.005 1.00 58.53 73 PRO A CA 1
ATOM 594 C C . PRO A 1 73 ? 10.389 -6.993 -10.005 1.00 58.53 73 PRO A C 1
ATOM 596 O O . PRO A 1 73 ? 9.764 -7.985 -9.625 1.00 58.53 73 PRO A O 1
ATOM 599 N N . LEU A 1 74 ? 10.548 -6.688 -11.298 1.00 59.75 74 LEU A N 1
ATOM 600 C CA . LEU A 1 74 ? 9.938 -7.414 -12.421 1.00 59.75 74 LEU A CA 1
ATOM 601 C C . LEU A 1 74 ? 10.254 -8.919 -12.417 1.00 59.75 74 LEU A C 1
ATOM 603 O O . LEU A 1 74 ? 9.448 -9.720 -12.875 1.00 59.75 74 LEU A O 1
ATOM 607 N N . ILE A 1 75 ? 11.421 -9.308 -11.896 1.00 56.53 75 ILE A N 1
ATOM 608 C CA . ILE A 1 75 ? 11.946 -10.682 -11.971 1.00 56.53 75 ILE A CA 1
ATOM 609 C C . ILE A 1 75 ? 11.359 -11.601 -10.880 1.00 56.53 75 ILE A C 1
ATOM 611 O O . ILE A 1 75 ? 11.396 -12.820 -11.021 1.00 56.53 75 ILE A O 1
ATOM 615 N N . HIS A 1 76 ? 10.763 -11.043 -9.819 1.00 51.34 76 HIS A N 1
ATOM 616 C CA . HIS A 1 76 ? 10.261 -11.824 -8.675 1.00 51.34 76 HIS A CA 1
ATOM 617 C C . HIS A 1 76 ? 8.807 -11.516 -8.287 1.00 51.34 76 HIS A C 1
ATOM 619 O O . HIS A 1 76 ? 8.303 -12.051 -7.301 1.00 51.34 76 HIS A O 1
ATOM 625 N N . SER A 1 77 ? 8.113 -10.663 -9.041 1.00 51.72 77 SER A N 1
ATOM 626 C CA . SER A 1 77 ? 6.730 -10.288 -8.750 1.00 51.72 77 SER A CA 1
ATOM 627 C C . SER A 1 77 ? 5.749 -11.224 -9.465 1.00 51.72 77 SER A C 1
ATOM 629 O O . SER A 1 77 ? 5.548 -11.110 -10.672 1.00 51.72 77 SER A O 1
ATOM 631 N N . LEU A 1 78 ? 5.089 -12.121 -8.716 1.00 54.34 78 LEU A N 1
ATOM 632 C CA . LEU A 1 78 ? 3.985 -12.956 -9.229 1.00 54.34 78 LEU A CA 1
ATOM 633 C C . LEU A 1 78 ? 2.851 -12.112 -9.843 1.00 54.34 78 LEU A C 1
ATOM 635 O O . LEU A 1 78 ? 2.193 -12.551 -10.780 1.00 54.34 78 LEU A O 1
ATOM 639 N N . ILE A 1 79 ? 2.680 -10.875 -9.367 1.00 54.16 79 ILE A N 1
ATOM 640 C CA . ILE A 1 79 ? 1.666 -9.922 -9.839 1.00 54.16 79 ILE A CA 1
ATOM 641 C C . ILE A 1 79 ? 1.912 -9.529 -11.304 1.00 54.16 79 ILE A C 1
ATOM 643 O O . ILE A 1 79 ? 0.974 -9.437 -12.090 1.00 54.16 79 ILE A O 1
ATOM 647 N N . HIS A 1 80 ? 3.173 -9.384 -11.724 1.00 50.88 80 HIS A N 1
ATOM 648 C CA . HIS A 1 80 ? 3.498 -9.056 -13.118 1.00 50.88 80 HIS A CA 1
ATOM 649 C C . HIS A 1 80 ? 3.219 -10.202 -14.101 1.00 50.88 80 HIS A C 1
ATOM 651 O O . HIS A 1 80 ? 3.046 -9.946 -15.292 1.00 50.88 80 HIS A O 1
ATOM 657 N N . LEU A 1 81 ? 3.169 -11.453 -13.631 1.00 53.16 81 LEU A N 1
ATOM 658 C CA . LEU A 1 81 ? 2.826 -12.607 -14.467 1.00 53.16 81 LEU A CA 1
ATOM 659 C C . LEU A 1 81 ? 1.320 -12.701 -14.748 1.00 53.16 81 LEU A C 1
ATOM 661 O O . LEU A 1 81 ? 0.948 -13.295 -15.752 1.00 53.16 81 LEU A O 1
ATOM 665 N N . GLN A 1 82 ? 0.474 -12.121 -13.891 1.00 49.06 82 GLN A N 1
ATOM 666 C CA . GLN A 1 82 ? -0.989 -12.183 -14.017 1.00 49.06 82 GLN A CA 1
ATOM 667 C C . GLN A 1 82 ? -1.594 -11.036 -14.843 1.00 49.06 82 GLN A C 1
ATOM 669 O O . GLN A 1 82 ? -2.737 -11.141 -15.270 1.00 49.06 82 GLN A O 1
ATOM 674 N N . ILE A 1 83 ? -0.844 -9.951 -15.072 1.00 48.44 83 ILE A N 1
ATOM 675 C CA . ILE A 1 83 ? -1.304 -8.759 -15.817 1.00 48.44 83 ILE A CA 1
ATOM 676 C C . ILE A 1 83 ? -0.982 -8.854 -17.330 1.00 48.44 83 ILE A C 1
ATOM 678 O O . ILE A 1 83 ? -1.386 -7.991 -18.109 1.00 48.44 83 ILE A O 1
ATOM 682 N N . LYS A 1 84 ? -0.275 -9.903 -17.774 1.00 43.06 84 LYS A N 1
ATOM 683 C CA . LYS A 1 84 ? -0.071 -10.213 -19.201 1.00 43.06 84 LYS A CA 1
ATOM 684 C C . LYS A 1 84 ? -1.176 -11.109 -19.740 1.00 43.06 84 LYS A C 1
ATOM 686 O O . LYS A 1 84 ? -1.598 -10.849 -20.887 1.00 43.06 84 LYS A O 1
#

Sequence (84 aa):
FDIPTSLYEIIYANKYTTTETMQKLINYVRNCNEFTFDTEGEKSTKQLALIQIQTISQQLPFLIILVELAHLPLIHSLIHLQIK

Foldseek 3Di:
DDDPCQLEDEAEADPPDDPVNVVVVVVVQVQAPDKDWDWADDLDPPFQIWIWIFTDHPDTRTYTYTYGCVPDDCVPDPVNVVND

Secondary structure (DSSP, 8-state):
----GGGEEEEEESTT--HHHHHHHHHHHHH-SEEEEEEEE-SSTT--EEEEEEEE-SSSSEEEEEEEGGGS-TTT-HHHHH--

Radius of gyration: 13.77 Å; chains: 1; bounding box: 36×24×36 Å

pLDDT: mean 71.13, std 12.82, range [43.06, 87.56]

=== Feature glossary ===
A reading guide for the features in this record.

Start from the sequence.

  · This is the polypeptide sequence — one letter per residue, N-terminus first. Length ranges from a few dozen residues for small domains to over a thousand for large multi-domain proteins.

Fold it, and you get atomic coordinates and the backbone conformation that goes with them.

  · Structure coordinates are given as an mmCIF _atom_site loop: one row per atom with element, residue name, chain id, sequence number, and x/y/z position in Å. Only the four main-chain atoms per residue are included here; side chains are omitted to keep the record compact.

  · Backbone dihedral angles. Every residue except chain termini has a φ (preceding-C → N → Cα → C) and a ψ (N → Cα → C → next-N). They are reported in degrees following the IUPAC sign convention. Secondary structure is essentially a statement about which (φ, ψ) basin each residue occupies.

  · The SS8 string is DSSP's per-residue secondary-structure call. α-helix (H) means an i→i+4 H-bond ladder; β-strand (E) means the residue participates in a β-sheet; 3₁₀ (G) and π (I) are tighter and wider helices; T/S are turns/bends; '-' is loop.

  · SS3 is a coarse helix/strand/coil call (letters a/b/c) made by the P-SEA algorithm from inter-Cα distances and dihedrals. It is less detailed than DSSP but needs only Cα positions.

Summarize the fold with a handful of shape descriptors and a per-residue structural alphabet.

  · Radius of gyration (Rg) is the root-mean-square distance of Cα atoms from their centroid — a single number for overall size and compactness. A globular domain of N residues has Rg ≈ 2.2·N^0.38 Å; an extended or disordered chain has a much larger Rg. The Cα contact count is the number of residue pairs whose Cα atoms are within 8 Å and are more than four positions apart in sequence — a standard proxy for tertiary packing density. The bounding box is the smallest axis-aligned box enclosing all Cα atoms.

  · The Foldseek 3Di string encodes local tertiary geometry as a 20-letter alphabet — one character per residue — derived from the relative positions of nearby Cα atoms. Unlike the amino-acid sequence, 3Di is a direct function of the 3D structure, so two proteins with the same fold have similar 3Di strings even at low sequence identity.

  · Solvent-accessible surface area (SASA) is the area in Å² traced out by the centre of a 1.4 Å probe sphere (a water molecule) rolled over the protein's van der Waals surface (Shrake–Rupley / Lee–Richards construction). Buried residues have near-zero SASA; fully exposed residues can exceed 200 Å². The total SASA scales roughly with the number of surface residues.

Ask how reliable the model is.

  · pLDDT (predicted Local Distance Difference Test) is AlphaFold's per-residue confidence score, ranging from 0 to 100. Values above 90 indicate high confidence (typically well-packed cores); 70–90 is confident; 50–70 low confidence; below 50 usually means the region is disordered or the prediction is unreliable there. AlphaFold stores pLDDT in the mmCIF B-factor column.

  · B-factor (Debye–Waller factor) reflects atomic displacement in the crystal lattice. It is an experimental observable (units Å²), not a prediction; low values mean the atom is pinned down, high values mean it moves or is heterogeneous across the crystal.

  · Predicted Aligned Error (PAE) is an AlphaFold confidence matrix: entry (i, j) is the expected error in the position of residue j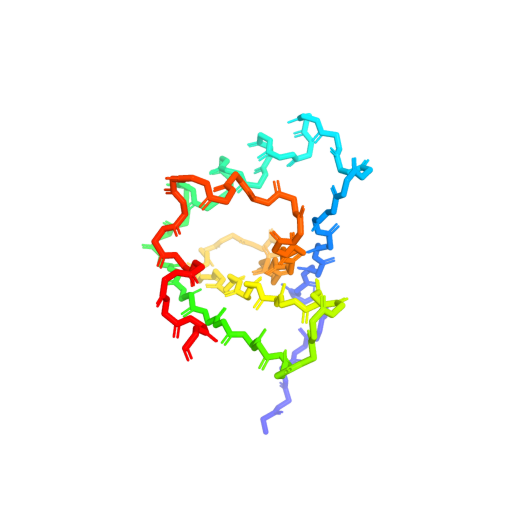, in ångströms, when the prediction is superimposed on the true structure at residue i. Low PAE within a block of residues means that block is internally rigid and well-predicted; high PAE between two blocks means their relative placement is uncertain even if each block individually is confident.

Place it in context: what it resembles, what it is annotated as, and how it looks.

  · Nearest PDB neighbors are the top structural matches found by Foldseek when searching this structure against the entire Protein Data Bank. Each hit reports a TM-score (0 to 1; >0.5 almost always implies the same fold) and an E-value. These are *structural* homologs — they may share no detectable sequence similarity.

  · Functional annotations link the protein to curated databases. InterPro entries identify conserved domains and families by matching the sequence against member-database signatures (Pfam, PROSITE, CDD, …). Gene Ontology (GO) terms describe molecular function, biological process, and cellular component in a controlled vocabulary. CATH places the structure in a hierarchical fold classification (Class/Architecture/Topology/Homologous-superfamily). The organism is the source species.

  · Three diagnostic plots accompany the record. The Cα contact map visualizes the tertiary structure as a 2D adjacency matrix (8 Å cutoff, sequence-local contacts suppressed). The Ramachandran plot shows the distribution of backbone (φ, ψ) torsions, with points in the α and β basins reflecting secondary structure content. The PAE plot shows AlphaFold's inter-residue confidence as a color matrix.

  · Six rendered views show the 3D structure from the faces of a cube — i.e. along ±x, ±y, ±z. Rendering representation is drawn randomly per protein from cartoon (secondary-structure ribbons), sticks (backbone bonds), or molecular surface; coloring is either N→C rainbow (blue at the N-terminus through red at the C-terminus) or one color per chain.